Protein AF-A0A1F7QPW0-F1 (afdb_monomer)

Structure (mmCIF, N/CA/C/O backbone):
data_AF-A0A1F7QPW0-F1
#
_entry.id   AF-A0A1F7QPW0-F1
#
loop_
_atom_site.group_PDB
_atom_site.id
_atom_site.type_symbol
_atom_site.label_atom_id
_atom_site.label_alt_id
_atom_site.label_comp_id
_atom_site.label_asym_id
_atom_site.label_entity_id
_atom_site.label_seq_id
_atom_site.pdbx_PDB_ins_code
_atom_site.Cartn_x
_atom_site.Cartn_y
_atom_site.Cartn_z
_atom_site.occupancy
_atom_site.B_iso_or_equiv
_atom_site.auth_seq_id
_atom_site.auth_comp_id
_atom_site.auth_asym_id
_atom_site.auth_atom_id
_atom_site.pdbx_PDB_model_num
ATOM 1 N N . MET A 1 1 ? -6.230 18.029 16.266 1.00 60.59 1 MET A N 1
ATOM 2 C CA . MET A 1 1 ? -5.609 16.738 15.885 1.00 60.59 1 MET A CA 1
ATOM 3 C C . MET A 1 1 ? -6.677 15.864 15.246 1.00 60.59 1 MET A C 1
ATOM 5 O O . MET A 1 1 ? -7.811 15.947 15.685 1.00 60.59 1 MET A O 1
ATOM 9 N N . ALA A 1 2 ? -6.347 15.065 14.225 1.00 72.31 2 ALA A N 1
ATOM 10 C CA . ALA A 1 2 ? -7.325 14.150 13.625 1.00 72.31 2 ALA A CA 1
ATOM 11 C C . ALA A 1 2 ? -7.756 13.084 14.644 1.00 72.31 2 ALA A C 1
ATOM 13 O O . ALA A 1 2 ? -6.881 12.526 15.328 1.00 72.31 2 ALA A O 1
ATOM 14 N N . THR A 1 3 ? -9.056 12.796 14.710 1.00 85.12 3 THR A N 1
ATOM 15 C CA . THR A 1 3 ? -9.628 11.754 15.579 1.00 85.12 3 THR A CA 1
ATOM 16 C C . THR A 1 3 ? -9.126 10.369 15.166 1.00 85.12 3 THR A C 1
ATOM 18 O O . THR A 1 3 ? -8.631 10.176 14.049 1.00 85.12 3 THR A O 1
ATOM 21 N N . ARG A 1 4 ? -9.233 9.367 16.049 1.00 83.50 4 ARG A N 1
ATOM 22 C CA . ARG A 1 4 ? -8.847 7.986 15.708 1.00 83.50 4 ARG A CA 1
ATOM 23 C C . ARG A 1 4 ? -9.533 7.506 14.425 1.00 83.50 4 ARG A C 1
ATOM 25 O O . ARG A 1 4 ? -8.856 6.991 13.538 1.00 83.50 4 ARG A O 1
ATOM 32 N N . GLU A 1 5 ? -10.835 7.735 14.303 1.00 87.38 5 GLU A N 1
ATOM 33 C CA . GLU A 1 5 ? -11.626 7.301 13.150 1.00 87.38 5 GLU A CA 1
ATOM 34 C C . GLU A 1 5 ? -11.173 7.981 11.852 1.00 87.38 5 GLU A C 1
ATOM 36 O O . GLU A 1 5 ? -10.992 7.332 10.821 1.00 87.38 5 GLU A O 1
ATOM 41 N N . GLU A 1 6 ? -10.871 9.280 11.908 1.00 88.69 6 GLU A N 1
ATOM 42 C CA . GLU A 1 6 ? -10.314 10.011 10.768 1.00 88.69 6 GLU A CA 1
ATOM 43 C C . GLU A 1 6 ? -8.954 9.467 10.334 1.00 88.69 6 GLU A C 1
ATOM 45 O O . GLU A 1 6 ? -8.691 9.380 9.133 1.00 88.69 6 GLU A O 1
ATOM 50 N N . ARG A 1 7 ? -8.094 9.072 11.283 1.00 89.00 7 ARG A N 1
ATOM 51 C CA . ARG A 1 7 ? -6.779 8.490 10.969 1.00 89.00 7 ARG A CA 1
ATOM 52 C C . ARG A 1 7 ? -6.922 7.174 10.220 1.00 89.00 7 ARG A C 1
ATOM 54 O O . ARG A 1 7 ? -6.244 6.985 9.211 1.00 89.00 7 ARG A O 1
ATOM 61 N N . PHE A 1 8 ? -7.811 6.300 10.682 1.00 91.00 8 PHE A N 1
ATOM 62 C CA . PHE A 1 8 ? -8.083 5.031 10.015 1.00 91.00 8 PHE A CA 1
ATOM 63 C C . PHE A 1 8 ? -8.761 5.222 8.655 1.00 91.00 8 PHE A C 1
ATOM 65 O O . PHE A 1 8 ? -8.365 4.575 7.690 1.00 91.00 8 PHE A O 1
ATOM 72 N N . ARG A 1 9 ? -9.701 6.165 8.529 1.00 92.38 9 ARG A N 1
ATOM 73 C CA . ARG A 1 9 ? -10.317 6.513 7.240 1.00 92.38 9 ARG A CA 1
ATOM 74 C C . ARG A 1 9 ? -9.293 7.065 6.245 1.00 92.38 9 ARG A C 1
ATOM 76 O O . ARG A 1 9 ? -9.301 6.677 5.082 1.00 92.38 9 ARG A O 1
ATOM 83 N N . GLN A 1 10 ? -8.388 7.935 6.692 1.00 93.31 10 GLN A N 1
ATOM 84 C CA . GLN A 1 10 ? -7.292 8.445 5.860 1.00 93.31 10 GLN A CA 1
ATOM 85 C C . GLN A 1 10 ? -6.328 7.323 5.452 1.00 93.31 10 GLN A C 1
ATOM 87 O O . GLN A 1 10 ? -5.917 7.269 4.297 1.00 93.31 10 GLN A O 1
ATOM 92 N N . ALA A 1 11 ? -6.007 6.398 6.362 1.00 93.56 11 ALA A N 1
ATOM 93 C CA . ALA A 1 11 ? -5.179 5.235 6.051 1.00 93.56 11 ALA A CA 1
ATOM 94 C C . ALA A 1 11 ? -5.855 4.282 5.053 1.00 93.56 11 ALA A C 1
ATOM 96 O O . ALA A 1 11 ? -5.196 3.802 4.134 1.00 93.56 11 ALA A O 1
ATOM 97 N N . ALA A 1 12 ? -7.166 4.061 5.184 1.00 94.31 12 ALA A N 1
ATOM 98 C CA . ALA A 1 12 ? -7.960 3.278 4.242 1.00 94.31 12 ALA A CA 1
ATOM 99 C C . ALA A 1 12 ? -7.911 3.882 2.832 1.00 94.31 12 ALA A C 1
ATOM 101 O O . ALA A 1 12 ? -7.598 3.177 1.876 1.00 94.31 12 ALA A O 1
ATOM 102 N N . TRP A 1 13 ? -8.143 5.193 2.706 1.00 96.31 13 TRP A N 1
ATOM 103 C CA . TRP A 1 13 ? -8.054 5.893 1.422 1.00 96.31 13 TRP A CA 1
ATOM 104 C C . TRP A 1 13 ? -6.645 5.877 0.837 1.00 96.31 13 TRP A C 1
ATOM 106 O O . TRP A 1 13 ? -6.482 5.603 -0.349 1.00 96.31 13 TRP A O 1
ATOM 116 N N . ALA A 1 14 ? -5.623 6.117 1.661 1.00 94.81 14 ALA A N 1
ATOM 117 C CA . ALA A 1 14 ? -4.237 6.063 1.214 1.00 94.81 14 ALA A CA 1
ATOM 118 C C . ALA A 1 14 ? -3.870 4.665 0.692 1.00 94.81 14 ALA A C 1
ATOM 120 O O . ALA A 1 14 ? -3.274 4.554 -0.378 1.00 94.81 14 ALA A O 1
ATOM 121 N N . TYR A 1 15 ? -4.277 3.604 1.400 1.00 94.50 15 TYR A N 1
ATOM 122 C CA . TYR A 1 15 ? -4.065 2.224 0.961 1.00 94.50 15 TYR A CA 1
ATOM 123 C C . TYR A 1 15 ? -4.850 1.893 -0.311 1.00 94.50 15 TYR A C 1
ATOM 125 O O . TYR A 1 15 ? -4.302 1.261 -1.210 1.00 94.50 15 TYR A O 1
ATOM 133 N N . PHE A 1 16 ? -6.103 2.347 -0.415 1.00 95.62 16 PHE A N 1
ATOM 134 C CA . PHE A 1 16 ? -6.927 2.160 -1.609 1.00 95.62 16 PHE A CA 1
ATOM 135 C C . PHE A 1 16 ? -6.273 2.790 -2.842 1.00 95.62 16 PHE A C 1
ATOM 137 O O . PHE A 1 16 ? -6.061 2.105 -3.839 1.00 95.62 16 PHE A O 1
ATOM 144 N N . ILE A 1 17 ? -5.891 4.068 -2.757 1.00 95.38 17 ILE A N 1
ATOM 145 C CA . ILE A 1 17 ? -5.254 4.801 -3.861 1.00 95.38 17 ILE A CA 1
ATOM 146 C C . ILE A 1 17 ? -3.939 4.127 -4.259 1.00 95.38 17 ILE A C 1
ATOM 148 O O . ILE A 1 17 ? -3.724 3.841 -5.437 1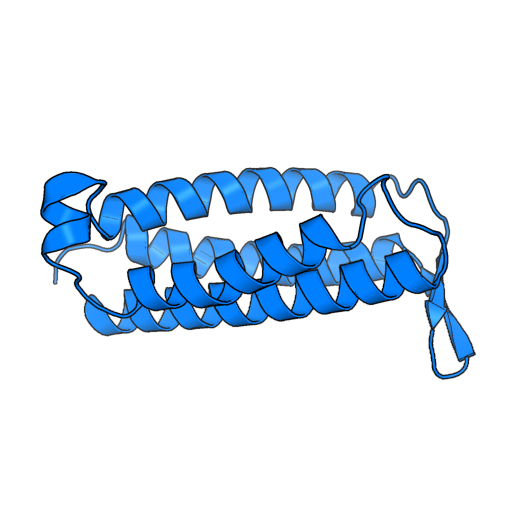.00 95.38 17 ILE A O 1
ATOM 152 N N . TYR A 1 18 ? -3.087 3.814 -3.279 1.00 94.50 18 TYR A N 1
ATOM 153 C CA . TYR A 1 18 ? -1.856 3.053 -3.498 1.00 94.50 18 TYR A CA 1
ATOM 154 C C . TYR A 1 18 ? -2.130 1.726 -4.226 1.00 94.50 18 TYR A C 1
ATOM 156 O O . TYR A 1 18 ? -1.464 1.407 -5.212 1.00 94.50 18 TYR A O 1
ATOM 164 N N . GLY A 1 19 ? -3.139 0.979 -3.779 1.00 93.62 19 GLY A N 1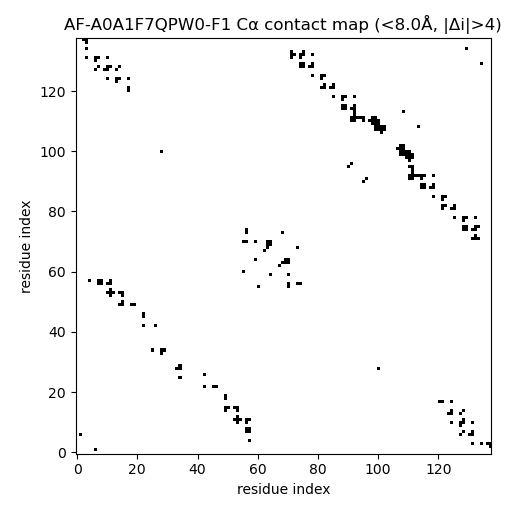
ATOM 165 C CA . GLY A 1 19 ? -3.538 -0.300 -4.351 1.00 93.62 19 GLY A CA 1
ATOM 166 C C . GLY A 1 19 ? -4.057 -0.192 -5.785 1.00 93.62 19 GLY A C 1
ATOM 167 O O . GLY A 1 19 ? -3.688 -1.004 -6.633 1.00 93.62 19 GLY A O 1
ATOM 168 N N . VAL A 1 20 ? -4.860 0.830 -6.086 1.00 95.12 20 VAL A N 1
ATOM 169 C CA . VAL A 1 20 ? -5.346 1.109 -7.446 1.00 95.12 20 VAL A CA 1
ATOM 170 C C . VAL A 1 20 ? -4.179 1.432 -8.375 1.00 95.12 20 VAL A C 1
ATOM 172 O O . VAL A 1 20 ? -4.071 0.827 -9.441 1.00 95.12 20 VAL A O 1
ATOM 175 N N . ILE A 1 21 ? -3.270 2.322 -7.964 1.00 94.12 21 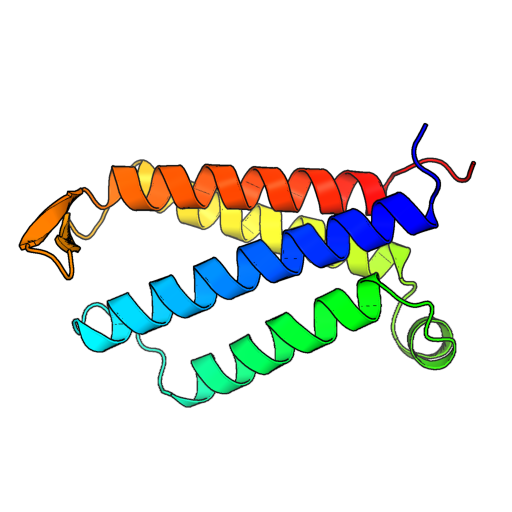ILE A N 1
ATOM 176 C CA . ILE A 1 21 ? -2.077 2.663 -8.755 1.00 94.12 21 ILE A CA 1
ATOM 177 C C . ILE A 1 21 ? -1.228 1.410 -8.996 1.00 94.12 21 ILE A C 1
ATOM 179 O O . ILE A 1 21 ? -0.780 1.173 -10.118 1.00 94.12 21 ILE A O 1
ATOM 183 N N . TYR A 1 22 ? -1.052 0.578 -7.967 1.00 91.12 22 TYR A N 1
ATOM 184 C CA . TYR A 1 22 ? -0.318 -0.680 -8.070 1.00 91.12 22 TYR A CA 1
ATOM 185 C C . TYR A 1 22 ? -0.936 -1.643 -9.088 1.00 91.12 22 TYR A C 1
ATOM 187 O O . TYR A 1 22 ? -0.225 -2.190 -9.932 1.00 91.12 22 TYR A O 1
ATOM 195 N N . LEU A 1 23 ? -2.256 -1.837 -9.031 1.00 91.50 23 LEU A N 1
ATOM 196 C CA . LEU A 1 23 ? -2.974 -2.717 -9.951 1.00 91.50 23 LEU A CA 1
ATOM 197 C C . LEU A 1 23 ? -2.918 -2.203 -11.385 1.00 91.50 23 LEU A C 1
ATOM 199 O O . LEU A 1 23 ? -2.638 -2.986 -12.289 1.00 91.50 23 LEU A O 1
ATOM 203 N N . LEU A 1 24 ? -3.144 -0.905 -11.596 1.00 91.31 24 LEU A N 1
ATOM 204 C CA . LEU A 1 24 ? -3.084 -0.296 -12.924 1.00 91.31 24 LEU A CA 1
ATOM 205 C C . LEU A 1 24 ? -1.673 -0.384 -13.512 1.00 91.31 24 LEU A C 1
ATOM 207 O O . LEU A 1 24 ? -1.521 -0.805 -14.658 1.00 91.31 24 LEU A O 1
ATOM 211 N N . GLY A 1 25 ? -0.646 -0.063 -12.722 1.00 88.88 25 GLY A N 1
ATOM 212 C CA . GLY A 1 25 ? 0.751 -0.184 -13.139 1.00 88.88 25 GLY A CA 1
ATOM 213 C C . GLY A 1 25 ? 1.138 -1.630 -13.450 1.00 88.88 25 GLY A C 1
ATOM 214 O O . GLY A 1 25 ? 1.712 -1.907 -14.501 1.00 88.88 25 GLY A O 1
ATOM 215 N N . GLY A 1 26 ? 0.759 -2.576 -12.588 1.00 88.12 26 GLY A N 1
ATOM 216 C CA . GLY A 1 26 ? 0.988 -4.002 -12.823 1.00 88.12 26 GLY A CA 1
ATOM 217 C C . GLY A 1 26 ? 0.265 -4.516 -14.069 1.00 88.12 26 GLY A C 1
ATOM 218 O O . GLY A 1 26 ? 0.844 -5.269 -14.848 1.00 88.12 26 GLY A O 1
ATOM 219 N N . TRP A 1 27 ? -0.978 -4.084 -14.292 1.00 88.31 27 TRP A N 1
ATOM 220 C CA . TRP A 1 27 ? -1.783 -4.482 -15.448 1.00 88.31 27 TRP A CA 1
ATOM 221 C C . TRP A 1 27 ? -1.205 -3.932 -16.746 1.00 88.31 27 TRP A C 1
ATOM 223 O O . TRP A 1 27 ? -1.150 -4.633 -17.757 1.00 88.31 27 TRP A O 1
ATOM 233 N N . TYR A 1 28 ? -0.727 -2.690 -16.702 1.00 87.69 28 TYR A N 1
ATOM 234 C CA . TYR A 1 28 ? -0.022 -2.070 -17.810 1.00 87.69 28 TYR A CA 1
ATOM 235 C C . TYR A 1 28 ? 1.248 -2.851 -18.170 1.00 87.69 28 TYR A C 1
ATOM 237 O O . TYR A 1 28 ? 1.404 -3.271 -19.315 1.00 87.69 28 TYR A O 1
ATOM 245 N N . LEU A 1 29 ? 2.104 -3.141 -17.185 1.00 86.38 29 LEU A N 1
ATOM 246 C CA . LEU A 1 29 ? 3.321 -3.936 -17.393 1.00 86.38 29 LEU A CA 1
ATOM 247 C C . LEU A 1 29 ? 3.016 -5.352 -17.897 1.00 86.38 29 LEU A C 1
ATOM 249 O O . LEU A 1 29 ? 3.734 -5.869 -18.752 1.00 86.38 29 LEU A O 1
ATOM 253 N N . TYR A 1 30 ? 1.932 -5.965 -17.415 1.00 86.25 30 TYR A N 1
ATOM 254 C CA . TYR A 1 30 ? 1.461 -7.260 -17.900 1.00 86.25 30 TYR A CA 1
ATOM 255 C C . TYR A 1 30 ? 1.093 -7.218 -19.386 1.00 86.25 30 TYR A C 1
ATOM 257 O O . TYR A 1 30 ? 1.532 -8.079 -20.147 1.00 86.25 30 TYR A O 1
ATOM 265 N N . LYS A 1 31 ? 0.348 -6.193 -19.821 1.00 85.00 31 LYS A N 1
ATOM 266 C CA . LYS A 1 31 ? -0.009 -6.008 -21.236 1.00 85.00 31 LYS A CA 1
ATOM 267 C C . LYS A 1 31 ? 1.200 -5.782 -22.142 1.00 85.00 31 LYS A C 1
ATOM 269 O O . LYS A 1 31 ? 1.144 -6.176 -23.299 1.00 85.00 31 LYS A O 1
ATOM 274 N N . GLN A 1 32 ? 2.272 -5.193 -21.617 1.00 84.12 32 GLN A N 1
ATOM 275 C CA . GLN A 1 32 ? 3.524 -4.992 -22.353 1.00 84.12 32 GLN A CA 1
ATOM 276 C C . GLN A 1 32 ? 4.428 -6.238 -22.372 1.00 84.12 32 GLN A C 1
ATOM 278 O O . GLN A 1 32 ? 5.542 -6.181 -22.881 1.00 84.12 32 GLN A O 1
ATOM 283 N N . GLY A 1 33 ? 3.994 -7.366 -21.794 1.00 80.44 33 GLY A N 1
ATOM 284 C CA . GLY A 1 33 ? 4.797 -8.594 -21.733 1.00 80.44 33 GLY A CA 1
ATOM 285 C C . GLY A 1 33 ? 5.944 -8.540 -20.719 1.00 80.44 33 GLY A C 1
ATOM 286 O O . GLY A 1 33 ? 6.697 -9.498 -20.590 1.00 80.44 33 GLY A O 1
ATOM 287 N N . ILE A 1 34 ? 6.039 -7.464 -19.933 1.00 75.75 34 ILE A N 1
ATOM 288 C CA . ILE A 1 34 ? 7.091 -7.217 -18.931 1.00 75.75 34 ILE A CA 1
ATOM 289 C C . ILE A 1 34 ? 6.753 -7.929 -17.596 1.00 75.75 34 ILE A C 1
ATOM 291 O O . ILE A 1 34 ? 7.318 -7.666 -16.536 1.00 75.75 34 ILE A O 1
ATOM 295 N N . SER A 1 35 ? 5.783 -8.848 -17.608 1.00 64.88 35 SER A N 1
ATOM 296 C CA . SER A 1 35 ? 5.208 -9.402 -16.385 1.00 64.88 35 SER A CA 1
ATOM 297 C C . SER A 1 35 ? 6.189 -10.284 -15.610 1.00 64.88 35 SER A C 1
ATOM 299 O O . SER A 1 35 ? 6.831 -11.176 -16.163 1.00 64.88 35 SER A O 1
ATOM 301 N N . VAL A 1 36 ? 6.207 -10.108 -14.290 1.00 58.84 36 VAL A N 1
ATOM 302 C CA . VAL A 1 36 ? 6.895 -10.996 -13.348 1.00 58.84 36 VAL A CA 1
ATOM 303 C C . VAL A 1 36 ? 5.993 -12.208 -13.069 1.00 58.84 36 VAL A C 1
ATOM 305 O O . VAL A 1 36 ? 5.367 -12.296 -12.021 1.00 58.84 36 VAL A O 1
ATOM 308 N N . GLY A 1 37 ? 5.832 -13.099 -14.052 1.00 56.47 37 GLY A N 1
ATOM 309 C CA . GLY A 1 37 ? 5.301 -14.464 -13.875 1.00 56.47 37 GLY A CA 1
ATOM 310 C C . GLY A 1 37 ? 3.887 -14.639 -13.291 1.00 56.47 37 GLY A C 1
ATOM 311 O O . GLY A 1 37 ? 3.542 -15.750 -12.896 1.00 56.47 37 GLY A O 1
ATOM 312 N N . GLN A 1 38 ? 3.061 -13.593 -13.203 1.00 65.31 38 GLN A N 1
ATOM 313 C CA . GLN A 1 38 ? 1.754 -13.660 -12.540 1.00 65.31 38 GLN A CA 1
ATOM 314 C C . GLN A 1 38 ? 0.597 -13.532 -13.539 1.00 65.31 38 GLN A C 1
ATOM 316 O O . GLN A 1 38 ? 0.473 -12.548 -14.264 1.00 65.31 38 GLN A O 1
ATOM 321 N N . GLY A 1 39 ? -0.251 -14.565 -13.583 1.00 73.06 39 GLY A N 1
ATOM 322 C CA . GLY A 1 39 ? -1.408 -14.649 -14.479 1.00 73.06 39 GLY A CA 1
ATOM 323 C C . GLY A 1 39 ? -2.604 -13.795 -14.038 1.00 73.06 39 GLY A C 1
ATOM 324 O O . GLY A 1 39 ? -2.604 -13.176 -12.976 1.00 73.06 39 GLY A O 1
ATOM 325 N N . ARG A 1 40 ? -3.681 -13.811 -14.838 1.00 77.56 40 ARG A N 1
ATOM 326 C CA . ARG A 1 40 ? -4.915 -13.021 -14.613 1.00 77.56 40 ARG A CA 1
ATOM 327 C C . ARG A 1 40 ? -5.522 -13.183 -13.211 1.00 77.56 40 ARG A C 1
ATOM 329 O O . ARG A 1 40 ? -6.060 -12.220 -12.674 1.00 77.56 40 ARG A O 1
ATOM 336 N N . GLY A 1 41 ? -5.396 -14.365 -12.599 1.00 80.19 41 GLY A N 1
ATOM 337 C CA . GLY A 1 41 ? -5.881 -14.627 -11.238 1.00 80.19 41 GLY A CA 1
ATOM 338 C C . GLY A 1 41 ? -5.244 -13.730 -10.170 1.00 80.19 41 GLY A C 1
ATOM 339 O O . GLY A 1 41 ? -5.907 -13.371 -9.201 1.00 80.19 41 GLY A O 1
ATOM 340 N N . TRP A 1 42 ? -4.001 -13.283 -10.378 1.00 84.00 42 TRP A N 1
ATOM 341 C CA . TRP A 1 42 ? -3.334 -12.357 -9.464 1.00 84.00 42 TRP A CA 1
ATOM 342 C C . TRP A 1 42 ? -3.994 -10.977 -9.443 1.00 84.00 42 TRP A C 1
ATOM 344 O O . TRP A 1 42 ? -4.133 -10.376 -8.382 1.00 84.00 42 TRP A O 1
ATOM 354 N N . PHE A 1 43 ? -4.453 -10.491 -10.598 1.00 85.31 43 PHE A N 1
ATOM 355 C CA . PHE A 1 43 ? -5.172 -9.220 -10.677 1.00 85.31 43 PHE A CA 1
ATOM 356 C C . PHE A 1 43 ? -6.522 -9.300 -9.977 1.00 85.31 43 PHE A C 1
ATOM 358 O O . PHE A 1 43 ? -6.861 -8.381 -9.246 1.00 85.31 43 PHE A O 1
ATOM 365 N N . VAL A 1 44 ? -7.245 -10.415 -10.118 1.00 87.94 44 VAL A N 1
ATOM 366 C CA . VAL A 1 44 ? -8.510 -10.636 -9.398 1.00 87.94 44 VAL A CA 1
ATOM 367 C C . VAL A 1 44 ? -8.279 -10.635 -7.886 1.00 87.94 44 VAL A C 1
ATOM 369 O O . VAL A 1 44 ? -8.947 -9.897 -7.162 1.00 87.94 44 VAL A O 1
ATOM 372 N N . ALA A 1 45 ? -7.296 -11.402 -7.408 1.00 88.25 45 ALA A N 1
ATOM 373 C CA . ALA A 1 45 ? -6.939 -11.432 -5.991 1.00 88.25 45 ALA A CA 1
ATOM 374 C C . ALA A 1 45 ? -6.498 -10.048 -5.485 1.00 88.25 45 ALA A C 1
ATOM 376 O O . ALA A 1 45 ? -6.940 -9.596 -4.430 1.00 88.25 45 ALA A O 1
ATOM 377 N N . GLY A 1 46 ? -5.677 -9.342 -6.263 1.00 87.25 46 GLY A N 1
ATOM 378 C CA . GLY A 1 46 ? -5.243 -7.988 -5.951 1.00 87.25 46 GLY A CA 1
ATOM 379 C C . GLY A 1 46 ? -6.409 -7.000 -5.887 1.00 87.25 46 GLY A C 1
ATOM 380 O O . GLY A 1 46 ? -6.488 -6.232 -4.934 1.00 87.25 46 GLY A O 1
ATOM 381 N N . THR A 1 47 ? -7.356 -7.050 -6.826 1.00 90.06 47 THR A N 1
ATOM 382 C CA . THR A 1 47 ? -8.571 -6.221 -6.799 1.00 90.06 47 THR A CA 1
ATOM 383 C C . THR A 1 47 ? -9.400 -6.487 -5.548 1.00 90.06 47 THR A C 1
ATOM 385 O O . THR A 1 47 ? -9.820 -5.536 -4.889 1.00 90.06 47 THR A O 1
ATOM 388 N N . LEU A 1 48 ? -9.586 -7.757 -5.174 1.00 92.38 48 LEU A N 1
ATOM 389 C CA . LEU A 1 48 ? -10.280 -8.110 -3.934 1.00 92.38 48 LEU A CA 1
ATOM 390 C C . LEU A 1 48 ? -9.574 -7.507 -2.713 1.00 92.38 48 LEU A C 1
ATOM 392 O O . LEU A 1 48 ? -10.230 -6.880 -1.886 1.00 92.38 48 LEU A O 1
ATOM 396 N N . ILE A 1 49 ? -8.246 -7.612 -2.626 1.00 90.19 49 ILE A N 1
ATOM 397 C CA . ILE A 1 49 ? -7.454 -7.026 -1.532 1.00 90.19 49 ILE A CA 1
ATOM 398 C C . ILE A 1 49 ? -7.599 -5.499 -1.489 1.00 90.19 49 ILE A C 1
ATOM 400 O O . ILE A 1 49 ? -7.839 -4.933 -0.421 1.00 90.19 49 ILE A O 1
ATOM 404 N N . VAL A 1 50 ? -7.494 -4.834 -2.643 1.00 92.12 50 VAL A N 1
ATOM 405 C CA . VAL A 1 50 ? -7.599 -3.371 -2.753 1.00 92.12 50 VAL A CA 1
ATOM 406 C C . VAL A 1 50 ? -8.973 -2.869 -2.328 1.00 92.12 50 VAL A C 1
ATOM 408 O O . VAL A 1 50 ? -9.059 -1.757 -1.833 1.00 92.12 50 VAL A O 1
ATOM 411 N N . ILE A 1 51 ? -10.033 -3.667 -2.439 1.00 92.50 51 ILE A N 1
ATOM 412 C CA . ILE A 1 51 ? -11.371 -3.286 -1.969 1.00 92.50 51 ILE A CA 1
ATOM 413 C C . ILE A 1 51 ? -11.566 -3.658 -0.493 1.00 92.50 51 ILE A C 1
ATOM 415 O O . ILE A 1 51 ? -11.979 -2.827 0.316 1.00 92.50 51 ILE A O 1
ATOM 419 N N . VAL A 1 52 ? -11.252 -4.900 -0.121 1.00 92.00 52 VAL A N 1
ATOM 420 C CA . VAL A 1 52 ? -11.556 -5.449 1.208 1.00 92.00 52 VAL A CA 1
ATOM 421 C C . VAL A 1 52 ? -10.712 -4.789 2.297 1.00 92.00 52 VAL A C 1
ATOM 423 O O . VAL A 1 52 ? -11.243 -4.446 3.350 1.00 92.00 52 VAL A O 1
ATOM 426 N N . PHE A 1 53 ? -9.416 -4.563 2.073 1.00 93.25 53 PHE A N 1
ATOM 427 C CA . PHE A 1 53 ? -8.539 -4.052 3.131 1.00 93.25 53 PHE A CA 1
ATOM 428 C C . PHE A 1 53 ? -8.872 -2.607 3.537 1.00 93.25 53 PHE A C 1
ATOM 430 O O . PHE A 1 53 ? -8.967 -2.351 4.739 1.00 93.25 53 PHE A O 1
ATOM 437 N N . PRO A 1 54 ? -9.131 -1.662 2.609 1.00 91.00 54 PRO A N 1
ATOM 438 C CA . PRO A 1 54 ? -9.667 -0.350 2.964 1.00 91.00 54 PRO A CA 1
ATOM 439 C C . PRO A 1 54 ? -11.002 -0.423 3.687 1.00 91.00 54 PRO A C 1
ATOM 441 O O . PRO A 1 54 ? -11.200 0.328 4.636 1.00 91.00 54 PRO A O 1
ATOM 444 N N . LEU A 1 55 ? -11.901 -1.331 3.291 1.00 90.19 55 LEU A N 1
ATOM 445 C CA . LEU A 1 55 ? -13.176 -1.499 3.985 1.00 90.19 55 LEU A CA 1
ATOM 446 C C . LEU A 1 55 ? -12.951 -1.905 5.443 1.00 90.19 55 LEU A C 1
ATOM 448 O O . LEU A 1 55 ? -13.461 -1.220 6.330 1.00 90.19 55 LEU A O 1
ATOM 452 N N . LEU A 1 56 ? -12.122 -2.926 5.683 1.00 89.19 56 LEU A N 1
ATOM 453 C CA . LEU A 1 56 ? -11.731 -3.379 7.025 1.00 89.19 56 LEU A CA 1
ATOM 454 C C . LEU A 1 56 ? -11.004 -2.290 7.832 1.00 89.19 56 LEU A C 1
ATOM 456 O O . LEU A 1 56 ? -11.144 -2.223 9.048 1.00 89.19 56 LEU A O 1
ATOM 460 N N . LEU A 1 57 ? -10.252 -1.404 7.173 1.00 89.06 57 LEU A N 1
ATOM 461 C CA . LEU A 1 57 ? -9.647 -0.239 7.822 1.00 89.06 57 LEU A CA 1
ATOM 462 C C . LEU A 1 57 ? -10.644 0.894 8.072 1.00 89.06 57 LEU A C 1
ATOM 464 O O . LEU A 1 57 ? -10.419 1.681 8.982 1.00 89.06 57 LEU A O 1
ATOM 468 N N . SER A 1 58 ? -11.703 1.036 7.280 1.00 88.06 58 SER A N 1
ATOM 469 C CA . SER A 1 58 ? -12.629 2.178 7.338 1.00 88.06 58 SER A CA 1
ATOM 470 C C . SER A 1 58 ? -13.778 2.007 8.328 1.00 88.06 58 SER A C 1
ATOM 472 O O . SER A 1 58 ? -14.386 3.001 8.709 1.00 88.06 58 SER A O 1
ATOM 474 N N . ARG A 1 59 ? -14.089 0.768 8.716 1.00 83.19 59 ARG A N 1
ATOM 475 C CA . ARG A 1 59 ? -15.232 0.425 9.566 1.00 83.19 59 ARG A CA 1
ATOM 476 C C . ARG A 1 59 ? -14.807 -0.549 10.656 1.00 83.19 59 ARG A C 1
ATOM 478 O O . ARG A 1 59 ? -14.036 -1.465 10.391 1.00 83.19 59 ARG A O 1
ATOM 485 N N . ASP A 1 60 ? -15.359 -0.380 11.853 1.00 79.81 60 ASP A N 1
ATOM 486 C CA . ASP A 1 60 ? -15.223 -1.368 12.923 1.00 79.81 60 ASP A CA 1
ATOM 487 C C . ASP A 1 60 ? -16.159 -2.549 12.641 1.00 79.81 60 ASP A C 1
ATOM 489 O O . ASP A 1 60 ? -17.383 -2.458 12.756 1.00 79.81 60 ASP A O 1
ATOM 493 N N . PHE A 1 61 ? -15.572 -3.674 12.241 1.00 80.75 61 PHE A N 1
ATOM 494 C CA . PHE A 1 61 ? -16.287 -4.930 12.069 1.00 80.75 61 PHE A CA 1
ATOM 495 C C . PHE A 1 61 ? -16.105 -5.780 13.323 1.00 80.75 61 PHE A C 1
ATOM 497 O O . PHE A 1 61 ? -15.070 -6.416 13.508 1.00 80.75 61 PHE A O 1
ATOM 504 N N . SER A 1 62 ? -17.137 -5.831 14.167 1.00 79.19 62 SER A N 1
ATOM 505 C CA . SER A 1 62 ? -17.108 -6.565 15.440 1.00 79.19 62 SER A CA 1
ATOM 506 C C . SER A 1 62 ? -16.748 -8.046 15.286 1.00 79.19 62 SER A C 1
ATOM 508 O O . SER A 1 62 ? -16.102 -8.612 16.162 1.00 79.19 62 SER A O 1
ATOM 510 N N . TRP A 1 63 ? -17.114 -8.683 14.169 1.00 81.75 63 TRP A N 1
ATOM 511 C CA . TRP A 1 63 ? -16.721 -10.063 13.879 1.00 81.75 63 TRP A CA 1
ATOM 512 C C . TRP A 1 63 ? -15.225 -10.186 13.547 1.00 81.75 63 TRP A C 1
ATOM 514 O O . TRP A 1 63 ? -14.582 -11.128 13.992 1.00 81.75 63 TRP A O 1
ATOM 524 N N . PHE A 1 64 ? -14.649 -9.236 12.809 1.00 79.31 64 PHE A N 1
ATOM 525 C CA . PHE A 1 64 ? -13.239 -9.274 12.418 1.00 79.31 64 PHE A CA 1
ATOM 526 C C . PHE A 1 64 ? -12.333 -9.033 13.627 1.00 79.31 64 PHE A C 1
ATOM 528 O O . PHE A 1 64 ? -11.394 -9.796 13.857 1.00 79.31 64 PHE A O 1
ATOM 535 N N . ASP A 1 65 ? -12.693 -8.048 14.451 1.00 78.75 65 ASP A N 1
ATOM 536 C CA . ASP A 1 65 ? -12.002 -7.760 15.708 1.00 78.75 65 ASP A CA 1
ATOM 537 C C . ASP A 1 65 ? -12.104 -8.924 16.705 1.00 78.75 65 ASP A C 1
ATOM 539 O O . ASP A 1 65 ? -11.168 -9.1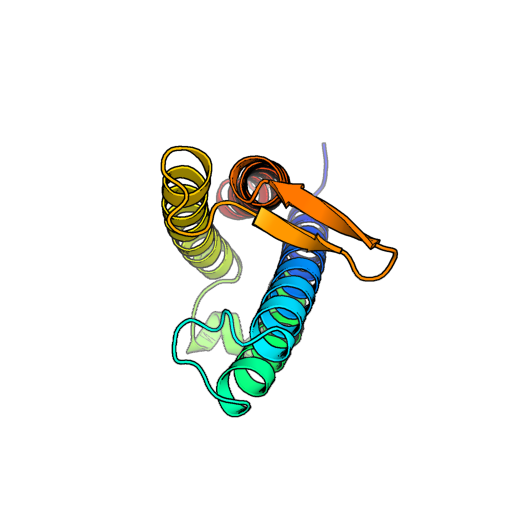64 17.466 1.00 78.75 65 ASP A O 1
ATOM 543 N N . ARG A 1 66 ? -13.225 -9.661 16.705 1.00 76.62 66 ARG A N 1
ATOM 544 C CA . ARG A 1 66 ? -13.457 -10.789 17.621 1.00 76.62 66 ARG A CA 1
ATOM 545 C C . ARG A 1 66 ? -12.780 -12.086 17.182 1.00 76.62 66 ARG A C 1
ATOM 547 O O . ARG A 1 66 ? -12.364 -12.852 18.046 1.00 76.62 66 ARG A O 1
ATOM 554 N N . TRP 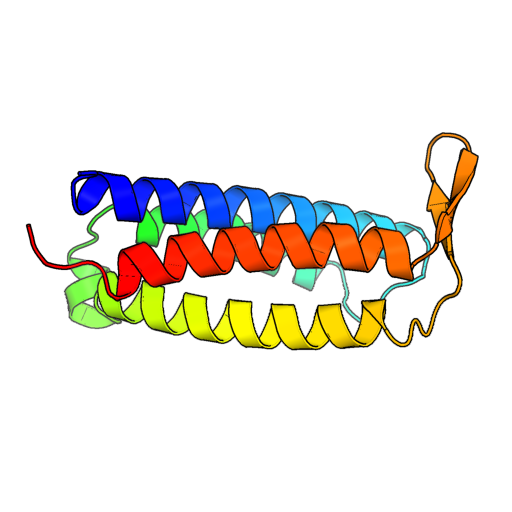A 1 67 ? -12.721 -12.358 15.880 1.00 77.31 67 TRP A N 1
ATOM 555 C CA . TRP A 1 67 ? -12.327 -13.673 15.358 1.00 77.31 67 TRP A CA 1
ATOM 556 C C . TRP A 1 67 ? -10.989 -13.689 14.617 1.00 77.31 67 TRP A C 1
ATOM 558 O O . TRP A 1 67 ? -10.420 -14.766 14.461 1.00 77.31 67 TRP A O 1
ATOM 568 N N . VAL A 1 68 ? -10.485 -12.542 14.147 1.00 84.38 68 VAL A N 1
ATOM 569 C CA . VAL A 1 68 ? -9.284 -12.488 13.297 1.00 84.38 68 VAL A CA 1
ATOM 570 C C . VAL A 1 68 ? -8.180 -11.660 13.943 1.00 84.38 68 VAL A C 1
ATOM 572 O O . VAL A 1 68 ? -7.163 -12.206 14.363 1.00 84.38 68 VAL A O 1
ATOM 575 N N . VAL A 1 69 ? -8.345 -10.338 13.989 1.00 86.94 69 VAL A N 1
ATOM 576 C CA . VAL A 1 69 ? -7.323 -9.404 14.472 1.00 86.94 69 VAL A CA 1
ATOM 577 C C . VAL A 1 69 ? -7.958 -8.038 14.704 1.00 86.94 69 VAL A C 1
ATOM 579 O O . VAL A 1 69 ? -8.841 -7.630 13.955 1.00 86.94 69 VAL A O 1
ATOM 582 N N . THR A 1 70 ? -7.487 -7.300 15.712 1.00 87.31 70 THR A N 1
ATOM 583 C CA . THR A 1 70 ? -7.989 -5.942 15.942 1.00 87.31 70 THR A CA 1
ATOM 584 C C . THR A 1 70 ? -7.679 -5.041 14.744 1.00 87.31 70 THR A C 1
ATOM 586 O O . THR A 1 70 ? -6.593 -5.124 14.162 1.00 87.31 70 THR A O 1
ATOM 589 N N . ARG A 1 71 ? -8.562 -4.096 14.412 1.00 87.94 71 ARG A N 1
ATOM 590 C CA . ARG A 1 71 ? -8.335 -3.076 13.364 1.00 87.94 71 ARG A CA 1
ATOM 591 C C . ARG A 1 71 ? -6.976 -2.373 13.493 1.00 87.94 71 ARG A C 1
ATOM 593 O O . ARG A 1 71 ? -6.341 -2.031 12.495 1.00 87.94 71 ARG A O 1
ATOM 600 N N . ARG A 1 72 ? -6.493 -2.187 14.728 1.00 89.12 72 ARG A N 1
ATOM 601 C CA . ARG A 1 72 ? -5.169 -1.613 15.013 1.00 89.12 72 ARG A CA 1
ATOM 602 C C . ARG A 1 72 ? -4.035 -2.554 14.615 1.00 89.12 72 ARG A C 1
ATOM 604 O O . ARG A 1 72 ? -3.096 -2.112 13.959 1.00 89.12 72 ARG A O 1
ATOM 611 N N . ASP A 1 73 ? -4.109 -3.819 15.006 1.00 90.31 73 ASP A N 1
ATOM 612 C CA . ASP A 1 73 ? -3.092 -4.816 14.666 1.00 90.31 73 ASP A CA 1
ATOM 613 C C . ASP A 1 73 ? -3.100 -5.141 13.172 1.00 90.31 73 ASP A C 1
ATOM 615 O O . ASP A 1 73 ? -2.038 -5.273 12.567 1.00 90.31 73 ASP A O 1
ATOM 619 N N . PHE A 1 74 ? -4.271 -5.119 12.537 1.00 91.56 74 PHE A N 1
ATOM 620 C CA . PHE A 1 74 ? -4.382 -5.187 11.086 1.00 91.56 74 PHE A CA 1
ATOM 621 C C . PHE A 1 74 ? -3.618 -4.044 10.406 1.00 91.56 74 PHE A C 1
ATOM 623 O O . PHE A 1 74 ? -2.790 -4.286 9.528 1.00 91.56 74 PHE A O 1
ATOM 630 N N . ALA A 1 75 ? -3.801 -2.801 10.863 1.00 92.50 75 ALA A N 1
ATOM 631 C CA . ALA A 1 75 ? -3.034 -1.665 10.352 1.00 92.50 75 ALA A CA 1
ATOM 632 C C . ALA A 1 75 ? -1.517 -1.812 10.588 1.00 92.50 75 ALA A C 1
ATOM 634 O O . ALA A 1 75 ? -0.728 -1.404 9.732 1.00 92.50 75 ALA A O 1
ATOM 635 N N . ARG A 1 76 ? -1.081 -2.426 11.700 1.00 94.25 76 ARG A N 1
ATOM 636 C CA . ARG A 1 76 ? 0.343 -2.735 11.949 1.00 94.25 76 ARG A CA 1
ATOM 637 C C . ARG A 1 76 ? 0.883 -3.735 10.932 1.00 94.25 76 ARG A C 1
ATOM 639 O O . ARG A 1 76 ? 1.922 -3.473 10.330 1.00 94.25 76 ARG A O 1
ATOM 646 N N . ILE A 1 77 ? 0.160 -4.830 10.702 1.00 94.56 77 ILE A N 1
ATOM 647 C CA . ILE A 1 77 ? 0.520 -5.850 9.708 1.00 94.56 77 ILE A CA 1
ATOM 648 C C . ILE A 1 77 ? 0.629 -5.207 8.324 1.00 94.56 77 ILE A C 1
ATOM 650 O O . ILE A 1 77 ? 1.652 -5.356 7.658 1.00 94.56 77 ILE A O 1
ATOM 654 N N . LEU A 1 78 ? -0.374 -4.423 7.914 1.00 94.06 78 LEU A N 1
ATOM 655 C CA . LEU A 1 78 ? -0.334 -3.712 6.636 1.00 94.06 78 LEU A CA 1
ATOM 656 C C . LEU A 1 78 ? 0.838 -2.736 6.550 1.00 94.06 78 LEU A C 1
ATOM 658 O O . LEU A 1 78 ? 1.480 -2.666 5.508 1.00 94.06 78 LEU A O 1
ATOM 662 N N . THR A 1 79 ? 1.160 -2.024 7.632 1.00 96.06 79 THR A N 1
ATOM 663 C CA . THR A 1 79 ? 2.331 -1.135 7.666 1.00 96.06 79 THR A CA 1
ATOM 664 C C . THR A 1 79 ? 3.612 -1.912 7.368 1.00 96.06 79 THR A C 1
ATOM 666 O O . THR A 1 79 ? 4.400 -1.480 6.530 1.00 96.06 79 THR A O 1
ATOM 669 N N . VAL A 1 80 ? 3.805 -3.078 7.995 1.00 96.50 80 VAL A N 1
ATOM 670 C CA . VAL A 1 80 ? 4.983 -3.931 7.765 1.00 96.50 80 VAL A CA 1
ATOM 671 C C . VAL A 1 80 ? 5.012 -4.463 6.331 1.00 96.50 80 VAL A C 1
ATOM 673 O O . VAL A 1 80 ? 6.045 -4.377 5.670 1.00 96.50 80 VAL A O 1
ATOM 676 N N . LEU A 1 81 ? 3.886 -4.955 5.810 1.00 94.81 81 LEU A N 1
ATOM 677 C CA . LEU A 1 81 ? 3.804 -5.451 4.431 1.00 94.81 81 LEU A CA 1
ATOM 678 C C . LEU A 1 81 ? 4.111 -4.349 3.405 1.00 94.81 81 LEU A C 1
ATOM 680 O O . LEU A 1 81 ? 4.861 -4.572 2.451 1.00 94.81 81 LEU A O 1
ATOM 684 N N . VAL A 1 82 ? 3.576 -3.145 3.615 1.00 94.62 82 VAL A N 1
ATOM 685 C CA . VAL A 1 82 ? 3.855 -1.982 2.763 1.00 94.62 82 VAL A CA 1
ATOM 686 C C . VAL A 1 82 ? 5.312 -1.536 2.910 1.00 94.62 82 VAL A C 1
ATOM 688 O O . VAL A 1 82 ? 5.924 -1.178 1.908 1.00 94.62 82 VAL A O 1
ATOM 691 N N . ALA A 1 83 ? 5.917 -1.635 4.096 1.00 95.81 83 ALA A N 1
ATOM 692 C CA . ALA A 1 83 ? 7.340 -1.348 4.296 1.00 95.81 83 ALA A CA 1
ATOM 693 C C . ALA A 1 83 ? 8.246 -2.325 3.529 1.00 95.81 83 ALA A C 1
ATOM 695 O O . ALA A 1 83 ? 9.168 -1.899 2.829 1.00 95.81 83 ALA A O 1
ATOM 696 N N . VAL A 1 84 ? 7.950 -3.630 3.581 1.00 96.50 84 VAL A N 1
ATOM 697 C CA . VAL A 1 84 ? 8.647 -4.647 2.771 1.00 96.50 84 VAL A CA 1
ATOM 698 C C . VAL A 1 84 ? 8.518 -4.319 1.284 1.00 96.50 84 VAL A C 1
ATOM 700 O O . VAL A 1 84 ? 9.492 -4.409 0.530 1.00 96.50 84 VAL A O 1
ATOM 703 N N . ARG A 1 85 ? 7.330 -3.884 0.851 1.00 92.69 85 ARG A N 1
ATOM 704 C CA . ARG A 1 85 ? 7.118 -3.469 -0.535 1.00 92.69 85 ARG A CA 1
ATOM 705 C C . ARG A 1 85 ? 7.913 -2.217 -0.895 1.00 92.69 85 ARG A C 1
ATOM 707 O O . ARG A 1 85 ? 8.523 -2.199 -1.961 1.00 92.69 85 ARG A O 1
ATOM 714 N N . ALA A 1 86 ? 7.945 -1.212 -0.023 1.00 94.25 86 ALA A N 1
ATOM 715 C CA . ALA A 1 86 ? 8.731 0.000 -0.220 1.00 94.25 86 ALA A CA 1
ATOM 716 C C . ALA A 1 86 ? 10.211 -0.349 -0.406 1.00 94.25 86 ALA A C 1
ATOM 718 O O . ALA A 1 86 ? 10.837 0.122 -1.351 1.00 94.25 86 ALA A O 1
ATOM 719 N N . TYR A 1 87 ? 10.746 -1.256 0.415 1.00 95.75 87 TYR A N 1
ATOM 720 C CA . TYR A 1 87 ? 12.109 -1.758 0.255 1.00 95.75 87 TYR A CA 1
ATOM 721 C C . TYR A 1 87 ? 12.325 -2.447 -1.103 1.00 95.75 87 TYR A C 1
ATOM 723 O O . TYR A 1 87 ? 13.299 -2.159 -1.801 1.00 95.75 87 TYR A O 1
ATOM 731 N N . ALA A 1 88 ? 11.408 -3.325 -1.522 1.00 91.88 88 ALA A N 1
ATOM 732 C CA . ALA A 1 88 ? 11.503 -4.006 -2.814 1.00 91.88 88 ALA A CA 1
ATOM 733 C C . ALA A 1 88 ? 11.490 -3.025 -4.000 1.00 91.88 88 ALA A C 1
ATOM 735 O O . ALA A 1 88 ? 12.315 -3.147 -4.905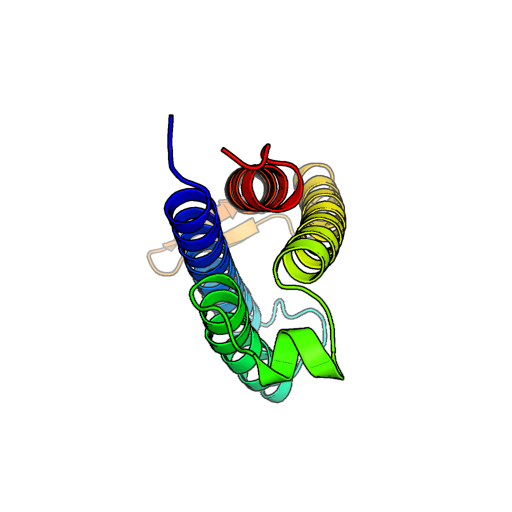 1.00 91.88 88 ALA A O 1
ATOM 736 N N . VAL A 1 89 ? 10.598 -2.033 -3.979 1.00 91.38 89 VAL A N 1
ATOM 737 C CA . VAL A 1 89 ? 10.513 -0.992 -5.016 1.00 91.38 89 VAL A CA 1
ATOM 738 C C . VAL A 1 89 ? 11.736 -0.078 -4.977 1.00 91.38 89 VAL A C 1
ATOM 740 O O . VAL A 1 89 ? 12.275 0.250 -6.029 1.00 91.38 89 VAL A O 1
ATOM 743 N N . GLY A 1 90 ? 12.230 0.276 -3.789 1.00 92.75 90 GLY A N 1
ATOM 744 C CA . GLY A 1 90 ? 13.454 1.062 -3.629 1.00 92.75 90 GLY A CA 1
ATOM 745 C C . GLY A 1 90 ? 14.669 0.374 -4.256 1.00 92.75 90 GLY A C 1
ATOM 746 O O . GLY A 1 90 ? 15.466 1.023 -4.929 1.00 92.75 90 GLY A O 1
ATOM 747 N N . LYS A 1 91 ? 14.776 -0.957 -4.143 1.00 93.62 91 LYS A N 1
ATOM 748 C CA . LYS A 1 91 ? 15.810 -1.719 -4.865 1.00 93.62 91 LYS A CA 1
ATOM 749 C C . LYS A 1 91 ? 15.671 -1.601 -6.384 1.00 93.62 91 LYS A C 1
ATOM 751 O O . LYS A 1 91 ? 16.680 -1.417 -7.054 1.00 93.62 91 LYS A O 1
ATOM 756 N N . ILE A 1 92 ? 14.448 -1.675 -6.915 1.00 89.69 92 ILE A N 1
ATOM 757 C CA . ILE A 1 92 ? 14.178 -1.521 -8.357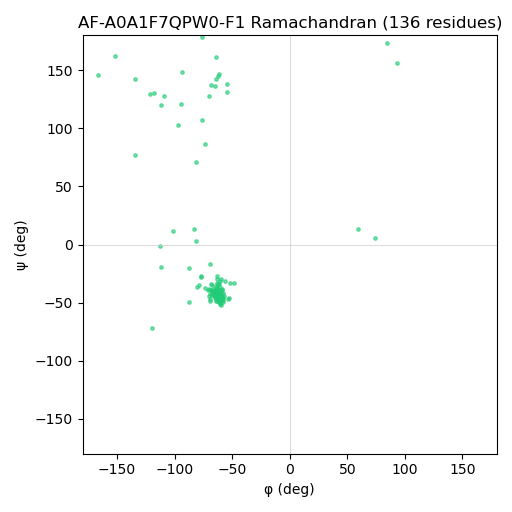 1.00 89.69 92 ILE A CA 1
ATOM 758 C C . ILE A 1 92 ? 14.530 -0.105 -8.825 1.00 89.69 92 ILE A C 1
ATOM 760 O O . ILE A 1 92 ? 15.119 0.058 -9.887 1.00 89.69 92 ILE A O 1
ATOM 764 N N . MET A 1 93 ? 14.213 0.911 -8.020 1.00 92.12 93 MET A N 1
ATOM 765 C CA . MET A 1 93 ? 14.559 2.305 -8.299 1.00 92.12 93 MET A CA 1
ATOM 766 C C . MET A 1 93 ? 16.078 2.500 -8.421 1.00 92.12 93 MET A C 1
ATOM 768 O O . MET A 1 93 ? 16.530 3.174 -9.342 1.00 92.12 93 MET A O 1
ATOM 772 N N . LEU A 1 94 ? 16.860 1.903 -7.513 1.00 93.12 94 LEU A N 1
ATOM 773 C CA . LEU A 1 94 ? 18.322 2.041 -7.480 1.00 93.12 94 LEU A CA 1
ATOM 774 C C . LEU A 1 94 ? 19.045 1.164 -8.510 1.00 93.12 94 LEU A C 1
ATOM 776 O O . LEU A 1 94 ? 20.098 1.545 -9.015 1.00 93.12 94 LEU A O 1
ATOM 780 N N . LYS A 1 95 ? 18.517 -0.032 -8.782 1.00 92.00 95 LYS A N 1
ATOM 781 C CA . LYS A 1 95 ? 19.095 -1.010 -9.711 1.00 92.00 95 LYS A CA 1
ATOM 782 C C . LYS A 1 95 ? 17.991 -1.577 -10.608 1.00 92.00 95 LYS A C 1
ATOM 784 O O . LYS A 1 95 ? 17.523 -2.694 -10.364 1.00 92.00 95 LYS A O 1
ATOM 789 N N . PRO A 1 96 ? 17.543 -0.817 -11.621 1.00 87.38 96 PRO A N 1
ATOM 790 C CA . PRO A 1 96 ? 16.493 -1.270 -12.518 1.00 87.38 96 PRO A CA 1
ATOM 791 C C . PRO A 1 96 ? 17.010 -2.397 -13.420 1.00 87.38 96 PRO A C 1
ATOM 793 O O . PRO A 1 96 ? 18.035 -2.261 -14.079 1.00 87.38 96 PRO A O 1
ATOM 796 N N . THR A 1 97 ? 16.293 -3.521 -13.458 1.00 85.56 97 THR A N 1
ATOM 797 C CA . THR A 1 97 ? 16.588 -4.636 -14.380 1.00 85.56 97 THR A CA 1
ATOM 798 C C . THR A 1 97 ? 16.104 -4.344 -15.801 1.00 85.56 97 THR A C 1
ATOM 800 O O . THR A 1 97 ? 16.652 -4.862 -16.766 1.00 85.56 97 THR A O 1
ATOM 803 N N . ILE A 1 98 ? 15.075 -3.505 -15.924 1.00 85.31 98 ILE A N 1
ATOM 804 C CA . ILE A 1 98 ? 14.503 -3.054 -17.191 1.00 85.31 98 ILE A CA 1
ATOM 805 C C . ILE A 1 98 ? 14.874 -1.575 -17.354 1.00 85.31 98 ILE A C 1
ATOM 807 O O . ILE A 1 98 ? 14.609 -0.816 -16.422 1.00 85.31 98 ILE A O 1
ATOM 811 N N . PRO A 1 99 ? 15.467 -1.140 -18.480 1.00 85.56 99 PRO A N 1
ATOM 812 C CA . PRO A 1 99 ? 15.917 0.247 -18.643 1.00 85.56 99 PRO A CA 1
ATOM 813 C C . PRO A 1 99 ? 14.762 1.255 -18.627 1.00 85.56 99 PRO A C 1
ATOM 815 O O . PRO A 1 99 ? 14.798 2.263 -17.917 1.00 85.56 99 PRO A O 1
ATOM 818 N N . SER A 1 100 ? 13.709 0.958 -19.382 1.00 88.50 100 SER A N 1
ATOM 819 C CA . SER A 1 100 ? 12.566 1.837 -19.581 1.00 88.50 100 SER A CA 1
ATOM 820 C C . SER A 1 100 ? 11.296 1.047 -19.874 1.00 88.50 100 SER A C 1
ATOM 822 O O . SER A 1 100 ? 11.331 -0.136 -20.215 1.00 88.50 100 SER A O 1
ATOM 824 N N . VAL A 1 101 ? 10.161 1.717 -19.705 1.00 86.19 101 VAL A N 1
ATOM 825 C CA . VAL A 1 101 ? 8.836 1.198 -20.021 1.00 86.19 101 VAL A CA 1
ATOM 826 C C . VAL A 1 101 ? 8.203 2.137 -21.049 1.00 86.19 101 VAL A C 1
ATOM 828 O O . VAL A 1 101 ? 8.176 3.347 -20.801 1.00 86.19 101 VAL A O 1
ATOM 831 N N . PRO A 1 102 ? 7.666 1.616 -22.166 1.00 87.75 102 PRO A N 1
ATOM 832 C CA . PRO A 1 102 ? 7.012 2.452 -23.164 1.00 87.75 102 PRO A CA 1
ATOM 833 C C . PRO A 1 102 ? 5.774 3.115 -22.560 1.00 87.75 102 PRO A C 1
ATOM 835 O O . PRO A 1 102 ? 5.058 2.491 -21.771 1.00 87.75 102 PRO A O 1
ATOM 838 N N . LEU A 1 103 ? 5.503 4.366 -22.923 1.00 86.88 103 LEU A N 1
ATOM 839 C CA . LEU A 1 103 ? 4.316 5.110 -22.496 1.00 86.88 103 LEU A CA 1
ATOM 840 C C . LEU A 1 103 ? 3.180 4.978 -23.523 1.00 86.88 103 LEU A C 1
ATOM 842 O O . LEU A 1 103 ? 3.437 4.901 -24.725 1.00 86.88 103 LEU A O 1
ATOM 846 N N . PRO A 1 104 ? 1.905 5.006 -23.090 1.00 82.25 104 PRO A N 1
ATOM 847 C CA . PRO A 1 104 ? 0.776 4.806 -23.999 1.00 82.25 104 PRO A CA 1
ATOM 848 C C . PRO A 1 104 ? 0.557 5.966 -24.985 1.00 82.25 104 PRO A C 1
ATOM 850 O O . PRO A 1 104 ? -0.120 5.781 -25.989 1.00 82.25 104 PRO A O 1
ATOM 853 N N . TRP A 1 105 ? 1.132 7.144 -24.729 1.00 85.56 105 TRP A N 1
ATOM 854 C CA . TRP A 1 105 ? 1.108 8.313 -25.621 1.00 85.56 105 TRP A CA 1
ATOM 855 C C . TRP A 1 105 ? 2.419 8.501 -26.407 1.00 85.56 105 TRP A C 1
ATOM 857 O O . TRP A 1 105 ? 2.628 9.548 -27.015 1.00 85.56 105 TRP A O 1
ATOM 867 N N . GLY A 1 106 ? 3.300 7.496 -26.395 1.00 85.00 106 GLY A N 1
ATOM 868 C CA . GLY A 1 106 ? 4.614 7.549 -27.031 1.00 85.00 106 GLY A CA 1
ATOM 869 C C . GLY A 1 106 ? 5.733 8.007 -26.091 1.00 85.00 106 GLY A C 1
ATOM 870 O O . GLY A 1 106 ? 5.506 8.678 -25.083 1.00 85.00 106 GLY A O 1
ATOM 871 N N . GLY A 1 107 ? 6.959 7.616 -26.445 1.00 87.56 107 GLY A N 1
ATOM 872 C CA . GLY A 1 107 ? 8.156 7.810 -25.628 1.00 87.56 107 GLY A CA 1
ATOM 873 C C . GLY A 1 107 ? 8.357 6.721 -24.573 1.00 87.56 107 GLY A C 1
ATOM 874 O O . GLY A 1 107 ? 7.497 5.867 -24.352 1.00 87.56 107 GLY A O 1
ATOM 875 N N . ASP A 1 108 ? 9.509 6.784 -23.910 1.00 90.38 108 ASP A N 1
ATOM 876 C CA . ASP A 1 108 ? 9.945 5.810 -22.915 1.00 90.38 108 ASP A CA 1
ATOM 877 C C . ASP A 1 108 ? 10.104 6.471 -21.547 1.00 90.38 108 ASP A C 1
ATOM 879 O O . ASP A 1 108 ? 10.764 7.502 -21.404 1.00 90.38 108 ASP A O 1
ATOM 883 N N . LEU A 1 109 ? 9.519 5.857 -20.519 1.00 88.88 109 LEU A N 1
ATOM 884 C CA . LEU A 1 109 ? 9.714 6.263 -19.134 1.00 88.88 109 LEU A CA 1
ATOM 885 C C . LEU A 1 109 ? 10.842 5.427 -18.519 1.00 88.88 109 LEU A C 1
ATOM 887 O O . LEU A 1 109 ? 10.695 4.204 -18.437 1.00 88.88 109 LEU A O 1
ATOM 891 N N . PRO A 1 110 ? 11.936 6.037 -18.027 1.00 92.06 110 PRO A N 1
ATOM 892 C CA . PRO A 1 110 ? 12.958 5.303 -17.292 1.00 92.06 110 PRO A CA 1
ATOM 893 C C . PRO A 1 110 ? 12.344 4.544 -16.112 1.00 92.06 110 PRO A C 1
ATOM 895 O O . PRO A 1 110 ? 11.592 5.114 -15.313 1.00 92.06 110 PRO A O 1
ATOM 898 N N . MET A 1 111 ? 12.680 3.260 -15.972 1.00 89.94 111 MET A N 1
ATOM 899 C CA . MET A 1 111 ? 12.088 2.414 -14.929 1.00 89.94 111 MET A CA 1
ATOM 900 C C . MET A 1 111 ? 12.423 2.926 -13.523 1.00 89.94 111 MET A C 1
ATOM 902 O O . MET A 1 111 ? 11.591 2.846 -12.622 1.00 89.94 111 MET A O 1
ATOM 906 N N . SER A 1 112 ? 13.614 3.503 -13.339 1.00 91.25 112 SER A N 1
ATOM 907 C CA . SER A 1 112 ? 14.028 4.138 -12.084 1.00 91.25 112 SER A CA 1
ATOM 908 C C . SER A 1 112 ? 13.112 5.298 -11.691 1.00 91.25 112 SER A C 1
ATOM 910 O O . SER A 1 112 ? 12.748 5.416 -10.523 1.00 91.25 112 SER A O 1
ATOM 912 N N . LEU A 1 113 ? 12.678 6.112 -12.657 1.00 92.62 113 LEU A N 1
ATOM 913 C CA . LEU A 1 113 ? 11.779 7.239 -12.419 1.00 92.62 113 LEU A CA 1
ATOM 914 C C . LEU A 1 113 ? 10.374 6.755 -12.040 1.00 92.62 113 LEU A C 1
ATOM 916 O O . LEU A 1 113 ? 9.817 7.202 -11.035 1.00 92.62 113 LEU A O 1
ATOM 920 N N . GLY A 1 114 ? 9.826 5.793 -12.791 1.00 90.81 114 GLY A N 1
ATOM 921 C CA . GLY A 1 114 ? 8.532 5.181 -12.472 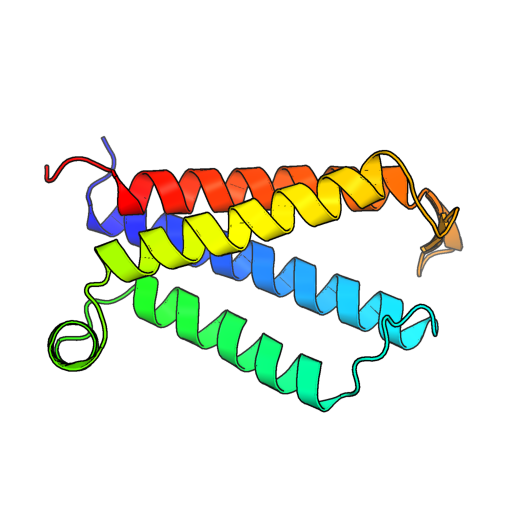1.00 90.81 114 GLY A CA 1
ATOM 922 C C . GLY A 1 114 ? 8.533 4.488 -11.104 1.00 90.81 114 GLY A C 1
ATOM 923 O O . GLY A 1 114 ? 7.627 4.694 -10.293 1.00 90.81 114 GLY A O 1
ATOM 924 N N . ALA A 1 115 ? 9.588 3.723 -10.806 1.00 91.19 115 ALA A N 1
ATOM 925 C CA . ALA A 1 115 ? 9.780 3.089 -9.506 1.00 91.19 115 ALA A CA 1
ATOM 926 C C . ALA A 1 115 ? 9.958 4.117 -8.380 1.00 91.19 115 ALA A C 1
ATOM 928 O O . ALA A 1 115 ? 9.429 3.905 -7.293 1.00 91.19 115 ALA A O 1
ATOM 929 N N . GLY A 1 116 ? 10.640 5.238 -8.630 1.00 93.81 116 GLY A N 1
ATOM 930 C CA . GLY A 1 116 ? 10.809 6.319 -7.659 1.00 93.81 116 GLY A CA 1
ATOM 931 C C . GLY A 1 116 ? 9.495 7.004 -7.293 1.00 93.81 116 GLY A C 1
ATOM 932 O O . GLY A 1 116 ? 9.192 7.165 -6.111 1.00 93.81 116 GLY A O 1
ATOM 933 N N . LEU A 1 117 ? 8.654 7.320 -8.282 1.00 93.69 117 LEU A N 1
ATOM 934 C CA . LEU A 1 117 ? 7.308 7.848 -8.026 1.00 93.69 117 LEU A CA 1
ATOM 935 C C . LEU A 1 117 ? 6.464 6.851 -7.222 1.00 93.69 117 LEU A C 1
ATOM 937 O O . LEU A 1 117 ? 5.842 7.217 -6.221 1.00 93.69 117 LEU A O 1
ATOM 941 N N . PHE A 1 118 ? 6.486 5.574 -7.613 1.00 93.31 118 PHE A N 1
ATOM 942 C CA . PHE A 1 118 ? 5.756 4.534 -6.894 1.00 93.31 118 PHE A CA 1
ATOM 943 C C . PHE A 1 118 ? 6.291 4.330 -5.468 1.00 93.31 118 PHE A C 1
ATOM 945 O O . PHE A 1 118 ? 5.513 4.113 -4.538 1.00 93.31 118 PHE A O 1
ATOM 952 N N . PHE A 1 119 ? 7.602 4.457 -5.262 1.00 95.25 119 PHE A N 1
ATOM 953 C CA . PHE A 1 119 ? 8.233 4.410 -3.947 1.00 95.25 119 PHE A CA 1
ATOM 954 C C . PHE A 1 119 ? 7.725 5.535 -3.039 1.00 95.25 119 PHE A C 1
ATOM 956 O O . PHE A 1 119 ? 7.305 5.253 -1.917 1.00 95.25 119 PHE A O 1
ATOM 963 N N . LEU A 1 120 ? 7.662 6.777 -3.530 1.00 96.38 120 LEU A N 1
ATOM 964 C CA . LEU A 1 120 ? 7.121 7.911 -2.768 1.00 96.38 120 LEU A CA 1
ATOM 965 C C . LEU A 1 120 ? 5.652 7.697 -2.377 1.00 96.38 120 LEU A C 1
ATOM 967 O O . LEU A 1 120 ? 5.285 7.910 -1.220 1.00 96.38 120 LEU A O 1
ATOM 971 N N . ILE A 1 121 ? 4.825 7.208 -3.306 1.00 95.81 121 ILE A N 1
ATOM 972 C CA . ILE A 1 121 ? 3.423 6.856 -3.025 1.00 95.81 121 ILE A CA 1
ATOM 973 C C . ILE A 1 121 ? 3.348 5.758 -1.954 1.00 95.81 121 ILE A C 1
ATOM 975 O O . ILE A 1 121 ? 2.542 5.842 -1.024 1.00 95.81 121 ILE A O 1
ATOM 979 N N . THR A 1 122 ? 4.215 4.748 -2.049 1.00 95.12 122 THR A N 1
ATOM 980 C CA . THR A 1 122 ? 4.284 3.647 -1.078 1.00 95.12 122 THR A CA 1
ATOM 981 C C . THR A 1 122 ? 4.665 4.163 0.313 1.00 95.12 122 THR A C 1
ATOM 983 O O . THR A 1 122 ? 4.033 3.783 1.299 1.00 95.12 122 THR A O 1
ATOM 986 N N . LEU A 1 123 ? 5.643 5.071 0.412 1.00 96.69 123 LEU A N 1
ATOM 987 C CA . LEU A 1 123 ? 6.026 5.707 1.676 1.00 96.69 123 LEU A CA 1
ATOM 988 C C . LEU A 1 123 ? 4.892 6.552 2.266 1.00 96.69 123 LEU A C 1
ATOM 990 O O . LEU A 1 123 ? 4.661 6.497 3.474 1.00 96.69 123 LEU A O 1
ATOM 994 N N . ALA A 1 124 ? 4.154 7.290 1.435 1.00 96.44 124 ALA A N 1
ATOM 995 C CA . ALA A 1 124 ? 3.005 8.070 1.888 1.00 96.44 124 ALA A CA 1
ATOM 996 C C . ALA A 1 124 ? 1.899 7.166 2.463 1.00 96.44 124 ALA A C 1
ATOM 998 O O . ALA A 1 124 ? 1.390 7.425 3.557 1.00 96.44 124 ALA A O 1
ATOM 999 N N . ALA A 1 125 ? 1.573 6.065 1.777 1.00 95.38 125 ALA A N 1
ATOM 1000 C CA . ALA A 1 125 ? 0.621 5.074 2.277 1.00 95.38 125 ALA A CA 1
ATOM 1001 C C . ALA A 1 125 ? 1.104 4.431 3.589 1.00 95.38 125 ALA A C 1
ATOM 1003 O O . ALA A 1 125 ? 0.338 4.337 4.552 1.00 95.38 125 ALA A O 1
ATOM 1004 N N . MET A 1 126 ? 2.387 4.063 3.662 1.00 95.50 126 MET A N 1
ATOM 1005 C CA . MET A 1 126 ? 3.013 3.520 4.870 1.00 95.50 126 MET A CA 1
ATOM 1006 C C . MET A 1 126 ? 2.927 4.496 6.047 1.00 95.50 126 MET A C 1
ATOM 1008 O O . MET A 1 126 ? 2.581 4.089 7.154 1.00 95.50 126 MET A O 1
ATOM 1012 N N . ALA A 1 127 ? 3.201 5.782 5.822 1.00 95.50 127 ALA A N 1
ATOM 1013 C CA . ALA A 1 127 ? 3.124 6.806 6.858 1.00 95.50 127 ALA A CA 1
ATOM 1014 C C . ALA A 1 127 ? 1.695 6.950 7.405 1.00 95.50 127 ALA A C 1
ATOM 1016 O O . ALA A 1 127 ? 1.498 7.026 8.620 1.00 95.50 127 ALA A O 1
ATOM 1017 N N . MET A 1 128 ? 0.686 6.925 6.528 1.00 94.75 128 MET A N 1
ATOM 1018 C CA . MET A 1 128 ? -0.719 7.004 6.942 1.00 94.75 128 MET A CA 1
ATOM 1019 C C . MET A 1 128 ? -1.164 5.767 7.728 1.00 94.75 128 MET A C 1
ATOM 1021 O O . MET A 1 128 ? -1.816 5.915 8.765 1.00 94.75 128 MET A O 1
ATOM 1025 N N . LEU A 1 129 ? -0.765 4.570 7.288 1.00 93.06 129 LEU A N 1
ATOM 1026 C CA . LEU A 1 129 ? -1.014 3.318 8.009 1.00 93.06 129 LEU A CA 1
ATOM 1027 C C . LEU A 1 129 ? -0.320 3.300 9.374 1.00 93.06 129 LEU A C 1
ATOM 1029 O O . LEU A 1 129 ? -0.966 3.015 10.379 1.00 93.06 129 LEU A O 1
ATOM 1033 N N . SER A 1 130 ? 0.956 3.687 9.428 1.00 93.81 130 SER A N 1
ATOM 1034 C CA . SER A 1 130 ? 1.735 3.763 10.666 1.00 93.81 130 SER A CA 1
ATOM 1035 C C . SER A 1 130 ? 1.090 4.720 11.671 1.00 93.81 130 SER A C 1
ATOM 1037 O O . SER A 1 130 ? 0.905 4.388 12.845 1.00 93.81 130 SER A O 1
ATOM 1039 N N . ARG A 1 131 ? 0.623 5.883 11.202 1.00 92.94 131 ARG A N 1
ATOM 1040 C CA . ARG A 1 131 ? -0.093 6.846 12.047 1.00 92.94 131 ARG A CA 1
ATOM 1041 C C . ARG A 1 131 ? -1.412 6.287 12.590 1.00 92.94 131 ARG A C 1
ATOM 1043 O O . ARG A 1 131 ? -1.751 6.571 13.738 1.00 92.94 131 ARG A O 1
ATOM 1050 N N . ALA A 1 132 ? -2.153 5.501 11.809 1.00 89.81 132 ALA A N 1
ATOM 1051 C CA . ALA A 1 132 ? -3.363 4.829 12.292 1.00 89.81 132 ALA A CA 1
ATOM 1052 C C . ALA A 1 132 ? -3.039 3.692 13.284 1.00 89.81 132 ALA A C 1
ATOM 1054 O O . ALA A 1 132 ? -3.711 3.536 14.303 1.00 89.81 132 ALA A O 1
ATOM 1055 N N . ALA A 1 133 ? -1.967 2.945 13.029 1.00 90.12 133 ALA A N 1
ATOM 1056 C CA . ALA A 1 133 ? -1.537 1.801 13.824 1.00 90.12 133 ALA A CA 1
ATOM 1057 C C . ALA A 1 133 ? -0.917 2.181 15.185 1.00 90.12 133 ALA A C 1
ATOM 1059 O O . ALA A 1 133 ? -1.150 1.500 16.190 1.00 90.12 133 ALA A O 1
ATOM 1060 N N . TRP A 1 134 ? -0.150 3.273 15.260 1.00 90.94 134 TRP A N 1
ATOM 1061 C CA . TRP A 1 134 ? 0.532 3.721 16.487 1.00 90.94 134 TRP A CA 1
ATOM 1062 C C . TRP A 1 134 ? 0.011 5.038 17.067 1.00 90.94 134 TRP A C 1
ATOM 1064 O O . TRP A 1 134 ? 0.453 5.430 18.146 1.00 90.94 134 TRP A O 1
ATOM 1074 N N . GLY A 1 135 ? -0.967 5.682 16.430 1.00 82.19 135 GLY A N 1
ATOM 1075 C CA . GLY A 1 135 ? -1.602 6.885 16.963 1.00 82.19 135 GLY A CA 1
ATOM 1076 C C . GLY A 1 135 ? -2.159 6.676 18.376 1.00 82.19 135 GLY A C 1
ATOM 1077 O O . GLY A 1 135 ? -2.751 5.636 18.678 1.00 82.19 135 GLY A O 1
ATOM 1078 N N . ARG A 1 136 ? -1.958 7.670 19.253 1.00 70.38 136 ARG A N 1
ATOM 1079 C CA . ARG A 1 136 ? -2.513 7.662 20.616 1.00 70.38 136 ARG A CA 1
ATOM 1080 C C . ARG A 1 136 ? -4.044 7.621 20.570 1.00 70.38 136 ARG A C 1
ATOM 1082 O O . ARG A 1 136 ? -4.641 8.165 19.639 1.00 70.38 136 ARG A O 1
ATOM 1089 N N . ARG A 1 137 ? -4.634 6.940 21.562 1.00 58.31 137 ARG A N 1
ATOM 1090 C CA . ARG A 1 137 ? -6.076 6.918 21.842 1.00 58.31 137 ARG A CA 1
ATOM 1091 C C . ARG A 1 137 ? -6.437 8.277 22.451 1.00 58.31 137 ARG A C 1
ATOM 1093 O O . ARG A 1 137 ? -6.337 8.429 23.660 1.00 58.31 137 ARG A O 1
ATOM 1100 N N . GLU A 1 138 ? -6.732 9.248 21.601 1.00 48.62 138 GLU A N 1
ATOM 1101 C CA . GLU A 1 138 ? -7.433 10.479 21.983 1.00 48.62 138 GLU A CA 1
ATOM 1102 C C . GLU A 1 138 ? -8.845 10.397 21.418 1.00 48.62 138 GLU A C 1
ATOM 1104 O O . GLU A 1 138 ? -8.963 10.044 20.214 1.00 48.62 138 GLU A O 1
#

pLDDT: mean 87.83, std 8.71, range [48.62, 96.69]

Foldseek 3Di:
DDALLRLLLQLLVLLLVLLVVVLVVQVLCVVVVVHPPDDPVVSVVSVCCSPVLSVLSNDDDVCCVVPPNNSLVSLVVVLVVLVVVLVVLVCCLVPPPDQWDADPVGDTHGSNNVSVVSSVSSVVSSVSSVCSNPPDND

Solvent-accessible surface area (backbone atoms only — not comparable to full-atom values): 7271 Å² total; per-residue (Å²): 130,83,46,56,68,54,33,25,39,50,19,15,51,37,45,29,54,49,37,49,52,50,49,52,52,51,52,51,38,42,74,72,69,68,49,85,87,71,58,74,68,53,55,55,53,47,52,50,48,37,52,51,52,25,49,54,42,56,46,92,50,70,65,46,47,72,74,76,47,41,64,46,57,47,29,43,53,51,24,52,54,40,47,56,45,30,52,57,34,47,48,38,29,77,58,49,91,53,75,55,42,78,42,98,88,61,63,68,44,46,32,32,57,57,29,44,56,51,29,54,49,37,50,52,27,27,52,35,20,41,48,40,37,67,50,76,96,106

Mean predicted aligned error: 5.48 Å

Secondary structure (DSSP, 8-state):
---HHHHHHHHHHHHHHHHHHHHHHHHHHHHTT---S--HHHHHHHHHHHHHHHHHHHS--HHHHHHT--HHHHHHHHHHHHHHHHHHHHHHHHS-SSSEEE-TTSSEEEHHHHHHHHHHHHHHHHHHHHHHHH----

Sequence (138 aa):
MATREERFRQAAWAYFIYGVIYLLGGWYLYKQGISVGQGRGWFVAGTLIVIVFPLLLSRDFSWFDRWVVTRRDFARILTVLVAVRAYAVGKIMLKPTIPSVPLPWGGDLPMSLGAGLFFLITLAAMAMLSRAAWGRRE

Radius of gyration: 16.55 Å; Cα contacts (8 Å, |Δi|>4): 139; chains: 1; bounding box: 36×31×49 Å

Nearest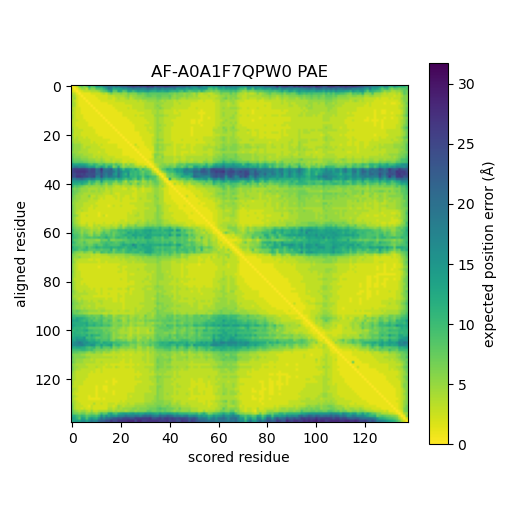 PDB structures (foldseek):
  7vg4-assembly3_E  TM=3.822E-01  e=9.685E+00  Methylorubrum extorquens AM1
  8d9o-assembly1_A  TM=2.914E-01  e=6.103E+00  synthetic construct